Protein AF-A0A7K1EY17-F1 (afdb_monomer)

pLDDT: mean 88.87, std 12.88, range [47.72, 97.69]

Sec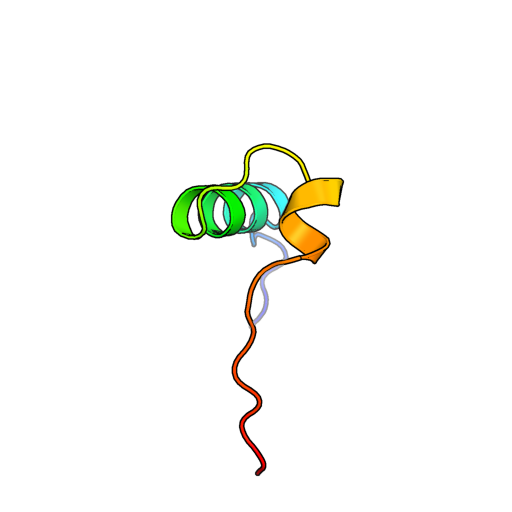ondary structure (DSSP, 8-state):
---S---HHHHHHHHHHHTT-SSHHHHTT--------

Foldseek 3Di:
DPPVPDPPVVVVCVVCVVQVHDDPVVVVPGDDDDDDD

Mean predicted aligned error: 5.72 Å

Structure (mmCIF, N/CA/C/O backbone):
data_AF-A0A7K1EY17-F1
#
_entry.id   AF-A0A7K1EY17-F1
#
loop_
_atom_site.group_PDB
_atom_site.id
_atom_site.type_symbol
_atom_site.label_atom_id
_atom_site.label_alt_id
_atom_site.label_comp_id
_atom_site.label_asym_id
_atom_site.label_entity_id
_atom_site.label_seq_id
_atom_site.pdbx_PDB_ins_code
_atom_site.Cartn_x
_atom_site.Cartn_y
_atom_site.Cartn_z
_atom_site.occupancy
_atom_site.B_iso_or_equiv
_atom_site.auth_seq_id
_atom_site.auth_comp_id
_atom_site.auth_asym_id
_atom_site.auth_atom_id
_atom_site.pdbx_PDB_model_num
ATOM 1 N N . THR A 1 1 ? 10.510 -8.886 -18.717 1.00 47.72 1 THR A N 1
ATOM 2 C CA . THR A 1 1 ? 11.093 -7.601 -19.157 1.00 47.72 1 THR A CA 1
ATOM 3 C C . THR A 1 1 ? 10.530 -6.492 -18.291 1.00 47.72 1 THR A C 1
ATOM 5 O O . THR A 1 1 ? 9.366 -6.147 -18.420 1.00 47.72 1 THR A O 1
ATOM 8 N N . SER A 1 2 ? 11.309 -6.000 -17.328 1.00 59.91 2 SER A N 1
ATOM 9 C CA . SER A 1 2 ? 10.971 -4.824 -16.517 1.00 59.91 2 SER A CA 1
ATOM 10 C C . SER A 1 2 ? 11.625 -3.601 -17.158 1.00 59.91 2 SER A C 1
ATOM 12 O O . SER A 1 2 ? 12.769 -3.276 -16.857 1.00 59.91 2 SER A O 1
ATOM 14 N N . ASP A 1 3 ? 10.903 -2.968 -18.075 1.00 62.41 3 ASP A N 1
ATOM 15 C CA . ASP A 1 3 ? 11.318 -1.839 -18.929 1.00 62.41 3 ASP A CA 1
ATOM 16 C C . ASP A 1 3 ? 11.568 -0.511 -18.166 1.00 62.41 3 ASP A C 1
ATOM 18 O O . ASP A 1 3 ? 11.495 0.575 -18.720 1.00 62.41 3 ASP A O 1
ATOM 22 N N . GLY A 1 4 ? 11.804 -0.548 -16.849 1.00 62.47 4 GLY A N 1
ATOM 23 C CA . GLY A 1 4 ? 12.076 0.650 -16.034 1.00 62.47 4 GLY A CA 1
ATOM 24 C C . GLY A 1 4 ? 10.937 1.685 -15.948 1.00 62.47 4 GLY A C 1
ATOM 25 O O . GLY A 1 4 ? 11.017 2.607 -15.145 1.00 62.47 4 GLY A O 1
ATOM 26 N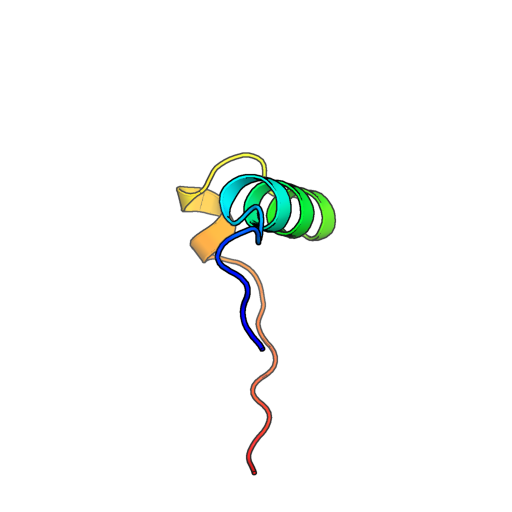 N . SER A 1 5 ? 9.856 1.518 -16.712 1.00 70.06 5 SER A N 1
ATOM 27 C CA . SER A 1 5 ? 8.725 2.443 -16.851 1.00 70.06 5 SER A CA 1
ATOM 28 C C . SER A 1 5 ? 7.596 2.215 -15.840 1.00 70.06 5 SER A C 1
ATOM 30 O O . SER A 1 5 ? 6.572 2.901 -15.874 1.00 70.06 5 SER A O 1
ATOM 32 N N . MET A 1 6 ? 7.750 1.262 -14.914 1.00 73.38 6 MET A N 1
ATOM 33 C CA . MET A 1 6 ? 6.713 0.981 -13.922 1.00 73.38 6 MET A CA 1
ATOM 34 C C . MET A 1 6 ? 6.581 2.146 -12.938 1.00 73.38 6 MET A C 1
ATOM 36 O O . MET A 1 6 ? 7.493 2.452 -12.171 1.00 73.38 6 MET A O 1
ATOM 40 N N . ASN A 1 7 ? 5.406 2.778 -12.940 1.00 86.94 7 ASN A N 1
ATOM 41 C CA . ASN A 1 7 ? 5.067 3.864 -12.029 1.00 86.94 7 ASN A CA 1
ATOM 42 C C . ASN A 1 7 ? 4.909 3.342 -10.592 1.00 86.94 7 ASN A C 1
ATOM 44 O O . ASN A 1 7 ? 3.799 3.049 -10.142 1.00 86.94 7 ASN A O 1
ATOM 48 N N . LEU A 1 8 ? 6.025 3.240 -9.872 1.00 88.56 8 LEU A N 1
ATOM 49 C CA . LEU A 1 8 ? 6.073 2.694 -8.517 1.00 88.56 8 LEU A CA 1
ATOM 50 C C . LEU A 1 8 ? 5.196 3.495 -7.541 1.00 88.56 8 LEU A C 1
ATOM 52 O O . LEU A 1 8 ? 4.426 2.918 -6.777 1.00 88.56 8 LEU A O 1
ATOM 56 N N . PHE A 1 9 ? 5.237 4.828 -7.615 1.00 91.69 9 PHE A N 1
ATOM 57 C CA . PHE A 1 9 ? 4.445 5.696 -6.737 1.00 91.69 9 PHE A CA 1
ATOM 58 C C . PHE A 1 9 ? 2.951 5.706 -7.088 1.00 91.69 9 PHE A C 1
ATOM 60 O O . PHE A 1 9 ? 2.102 5.818 -6.204 1.00 91.69 9 PHE A O 1
ATOM 67 N N . GLY A 1 10 ? 2.599 5.588 -8.368 1.00 93.25 10 GLY A N 1
ATOM 68 C CA . GLY A 1 10 ? 1.212 5.427 -8.809 1.00 93.25 10 GLY A CA 1
ATOM 69 C C . GLY A 1 10 ? 0.627 4.091 -8.365 1.00 9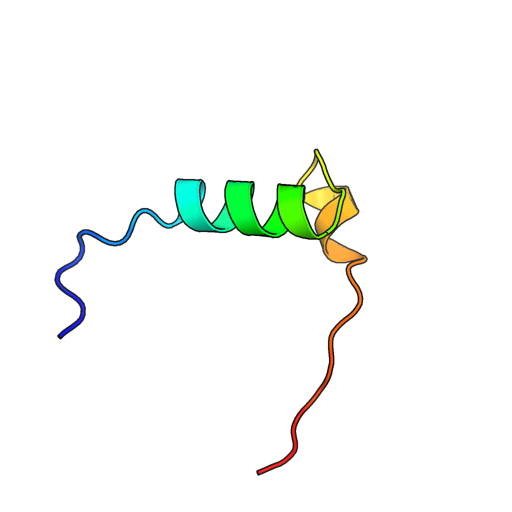3.25 10 GLY A C 1
ATOM 70 O O . GLY A 1 10 ? -0.487 4.054 -7.845 1.00 93.25 10 GLY A O 1
ATOM 71 N N . ALA A 1 11 ? 1.402 3.013 -8.499 1.00 94.00 11 ALA A N 1
ATOM 72 C CA . ALA A 1 11 ? 1.026 1.694 -8.005 1.00 94.00 11 ALA A CA 1
ATOM 73 C C . ALA A 1 11 ? 0.837 1.699 -6.481 1.00 94.00 11 ALA A C 1
ATOM 75 O O . ALA A 1 11 ? -0.184 1.211 -5.999 1.00 94.00 11 ALA A O 1
ATOM 76 N N . LEU A 1 12 ? 1.756 2.327 -5.736 1.00 94.81 12 LEU A N 1
ATOM 77 C CA . LEU A 1 12 ? 1.645 2.467 -4.283 1.00 94.81 12 LEU A CA 1
ATOM 78 C C . LEU A 1 12 ? 0.383 3.242 -3.876 1.00 94.81 12 LEU A C 1
ATOM 80 O O . LEU A 1 12 ? -0.386 2.749 -3.057 1.00 94.81 12 LEU A O 1
ATOM 84 N N . ARG A 1 13 ? 0.108 4.406 -4.487 1.00 94.94 13 ARG A N 1
ATOM 85 C CA . ARG A 1 13 ? -1.119 5.181 -4.201 1.00 94.94 13 ARG A CA 1
ATOM 86 C C . ARG A 1 13 ? -2.388 4.382 -4.477 1.00 94.94 13 ARG A C 1
ATOM 88 O O . ARG A 1 13 ? -3.339 4.454 -3.705 1.00 94.94 13 ARG A O 1
ATOM 95 N N . ARG A 1 14 ? -2.405 3.604 -5.562 1.00 95.62 14 ARG A N 1
ATOM 96 C CA . ARG A 1 14 ? -3.547 2.748 -5.900 1.00 95.62 14 ARG A CA 1
ATOM 97 C C . ARG A 1 14 ? -3.739 1.626 -4.878 1.00 95.62 14 ARG A C 1
ATOM 99 O O . ARG A 1 14 ? -4.874 1.368 -4.484 1.00 95.62 14 ARG A O 1
ATOM 106 N N . ALA A 1 15 ? -2.657 0.989 -4.431 1.00 96.31 15 ALA A N 1
ATOM 107 C CA . ALA A 1 15 ? -2.705 -0.031 -3.385 1.00 96.31 15 ALA A CA 1
ATOM 108 C C . ALA A 1 15 ? -3.225 0.546 -2.056 1.00 96.31 15 ALA A C 1
ATOM 110 O O . A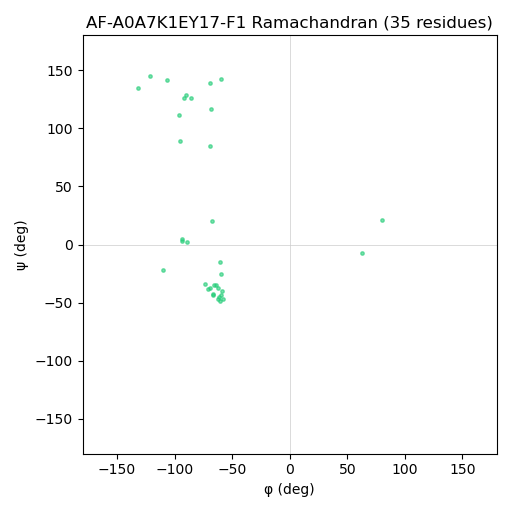LA A 1 15 ? -4.157 -0.004 -1.477 1.00 96.31 15 ALA A O 1
ATOM 111 N N . MET A 1 16 ? -2.704 1.704 -1.635 1.00 97.69 16 MET A N 1
ATOM 112 C CA . MET A 1 16 ? -3.163 2.412 -0.435 1.00 97.69 16 MET A CA 1
ATOM 113 C C . MET A 1 16 ? -4.659 2.750 -0.505 1.00 97.69 16 MET A C 1
ATOM 115 O O . MET A 1 16 ? -5.394 2.424 0.422 1.00 97.69 16 MET A O 1
ATOM 119 N N . ALA A 1 17 ? -5.134 3.297 -1.630 1.00 97.56 17 ALA A N 1
ATOM 120 C CA . ALA A 1 17 ? -6.552 3.608 -1.830 1.00 97.56 17 ALA A CA 1
ATOM 121 C C . ALA A 1 17 ? -7.450 2.359 -1.794 1.00 97.56 17 ALA A C 1
ATOM 123 O O . ALA A 1 17 ? -8.551 2.409 -1.254 1.00 97.56 17 ALA A O 1
ATOM 124 N N . THR A 1 18 ? -6.976 1.234 -2.337 1.00 97.31 18 THR A N 1
ATOM 125 C CA . THR A 1 18 ? -7.728 -0.035 -2.352 1.00 97.31 18 THR A CA 1
ATOM 126 C C . THR A 1 18 ? -7.932 -0.585 -0.940 1.00 97.31 18 THR A C 1
ATOM 128 O O . THR A 1 18 ? -8.976 -1.155 -0.643 1.00 97.31 18 THR A O 1
ATOM 131 N N . CYS A 1 19 ? -6.950 -0.383 -0.063 1.00 96.31 19 CYS A N 1
ATOM 132 C CA . CYS A 1 19 ? -6.987 -0.830 1.327 1.00 96.31 19 CYS A CA 1
ATOM 133 C C . CYS A 1 19 ? -7.509 0.245 2.302 1.00 96.31 19 CYS A C 1
ATOM 135 O O . CYS A 1 19 ? -7.532 -0.001 3.502 1.00 96.31 19 CYS A O 1
ATOM 137 N N . GLY A 1 20 ? -7.923 1.421 1.812 1.00 96.50 20 GLY A N 1
ATOM 138 C CA . GLY A 1 20 ? -8.507 2.487 2.635 1.00 96.50 20 GLY A CA 1
ATOM 139 C C . GLY A 1 20 ? -7.504 3.361 3.399 1.00 96.50 20 GLY A C 1
ATOM 140 O O . GLY A 1 20 ? -7.885 4.006 4.372 1.00 96.50 20 GLY A O 1
ATOM 141 N N . TYR A 1 21 ? -6.241 3.415 2.973 1.00 97.44 21 TYR A N 1
ATOM 142 C CA . TYR A 1 21 ? -5.195 4.209 3.624 1.00 97.44 21 TYR A CA 1
ATOM 143 C C . TYR A 1 21 ? -4.821 5.450 2.815 1.00 97.44 21 TYR A C 1
ATOM 145 O O . TYR A 1 21 ? -4.710 5.407 1.590 1.00 97.44 21 TYR A O 1
ATOM 153 N N . SER A 1 22 ? -4.576 6.553 3.523 1.00 95.00 22 SER A N 1
ATOM 154 C CA . SER A 1 22 ? -4.191 7.842 2.923 1.00 95.00 22 SER A CA 1
ATOM 155 C C . SER A 1 22 ? -2.735 8.219 3.207 1.00 95.00 22 SER A C 1
ATOM 157 O O . SER A 1 22 ? -2.142 8.981 2.446 1.00 95.00 22 SER A O 1
ATOM 159 N N . ASP A 1 23 ? -2.145 7.656 4.266 1.00 96.19 23 ASP A N 1
ATOM 160 C CA . ASP A 1 23 ? -0.768 7.903 4.686 1.00 96.19 23 ASP A CA 1
ATOM 161 C C . ASP A 1 23 ? 0.061 6.609 4.728 1.00 96.19 23 ASP A C 1
ATOM 163 O O . ASP A 1 23 ? -0.432 5.526 5.060 1.00 96.19 23 ASP A O 1
ATOM 167 N N . VAL A 1 24 ? 1.346 6.721 4.386 1.00 96.62 24 VAL A N 1
AT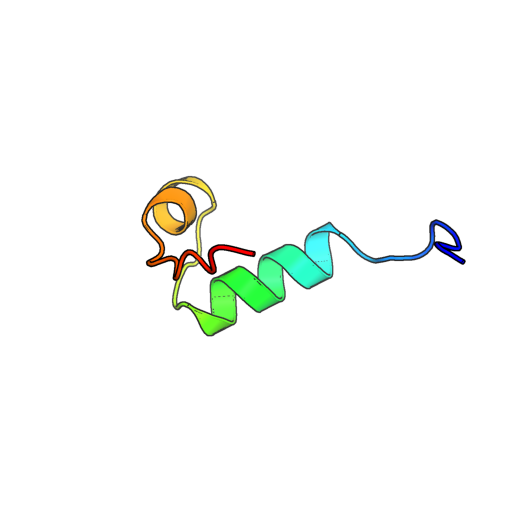OM 168 C CA . VAL A 1 24 ? 2.266 5.576 4.300 1.00 96.62 24 VAL A CA 1
ATOM 169 C C . VAL A 1 24 ? 2.476 4.925 5.665 1.00 96.62 24 VAL A C 1
ATOM 171 O O . VAL A 1 24 ? 2.628 3.706 5.744 1.00 96.62 24 VAL A O 1
ATOM 174 N N . LYS A 1 25 ? 2.481 5.701 6.754 1.00 96.88 25 LYS A N 1
ATOM 175 C CA . LYS A 1 25 ? 2.674 5.158 8.099 1.00 96.88 25 LYS A CA 1
ATOM 176 C C . LYS A 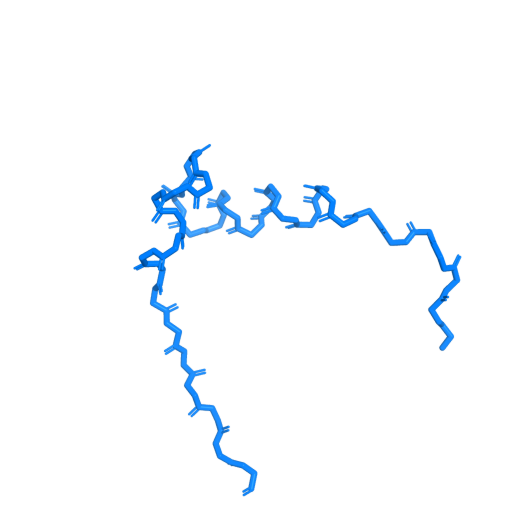1 25 ? 1.479 4.330 8.53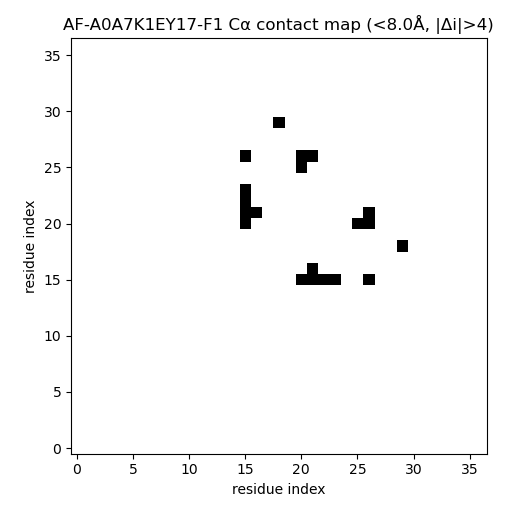9 1.00 96.88 25 LYS A C 1
ATOM 178 O O . LYS A 1 25 ? 1.665 3.302 9.188 1.00 96.88 25 LYS A O 1
ATOM 183 N N . GLU A 1 26 ? 0.274 4.747 8.178 1.00 96.62 26 GLU A N 1
ATOM 184 C CA . GLU A 1 26 ? -0.933 3.971 8.454 1.00 96.62 26 GLU A CA 1
ATOM 185 C C . GLU A 1 26 ? -1.010 2.717 7.584 1.00 96.62 26 GLU A C 1
ATOM 187 O O . GLU A 1 26 ? -1.352 1.651 8.094 1.00 96.62 26 GLU A O 1
ATOM 192 N N . PHE A 1 27 ? -0.586 2.813 6.320 1.00 97.50 27 PHE A N 1
ATOM 193 C CA . PHE A 1 27 ? -0.551 1.685 5.388 1.00 97.50 27 PHE A CA 1
ATOM 194 C C . PHE A 1 27 ? 0.336 0.524 5.864 1.00 97.50 27 PHE A C 1
ATOM 196 O O . PHE A 1 27 ? 0.074 -0.625 5.530 1.00 97.50 27 PHE A O 1
ATOM 203 N N . GLN A 1 28 ? 1.337 0.781 6.713 1.00 96.50 28 GLN A N 1
ATOM 204 C CA . GLN A 1 28 ? 2.158 -0.276 7.331 1.00 96.50 28 GLN A CA 1
ATOM 205 C C . GLN A 1 28 ? 1.351 -1.258 8.196 1.00 96.50 28 GLN A C 1
ATOM 207 O O . GLN A 1 28 ? 1.868 -2.316 8.544 1.00 96.50 28 GLN A O 1
ATOM 212 N N . ARG A 1 29 ? 0.112 -0.914 8.567 1.00 96.12 29 ARG A N 1
ATOM 213 C CA . ARG A 1 29 ? -0.790 -1.764 9.357 1.00 96.12 29 ARG A CA 1
ATOM 214 C C . ARG A 1 29 ? -1.741 -2.608 8.502 1.00 96.12 29 ARG A C 1
ATOM 216 O O . ARG A 1 29 ? -2.613 -3.255 9.070 1.00 96.12 29 ARG A O 1
ATOM 223 N N . VAL A 1 30 ? -1.615 -2.572 7.173 1.00 96.75 30 VAL A N 1
ATOM 224 C CA . VAL A 1 30 ? -2.484 -3.329 6.264 1.00 96.75 30 VAL A CA 1
ATOM 225 C C . VAL A 1 30 ? -2.391 -4.836 6.524 1.00 96.75 30 VAL A C 1
ATOM 227 O O . VAL A 1 30 ? -1.317 -5.368 6.808 1.00 96.75 30 VAL A O 1
ATOM 230 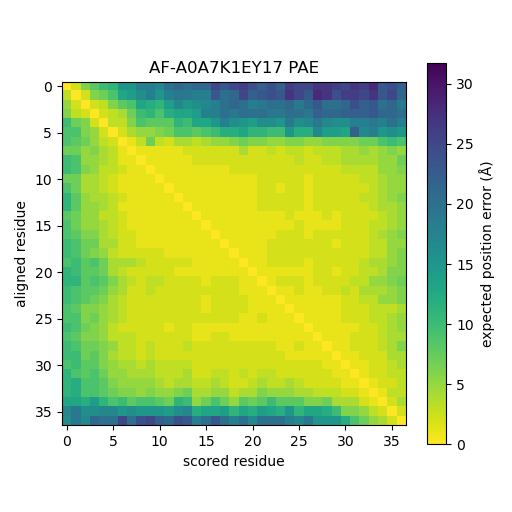N N . GLU A 1 31 ? -3.521 -5.530 6.413 1.00 95.19 31 GLU A N 1
ATOM 231 C CA . GLU A 1 31 ? -3.567 -6.987 6.516 1.00 95.19 31 GLU A CA 1
ATOM 232 C C . GLU A 1 31 ? -2.901 -7.647 5.300 1.00 95.19 31 GLU A C 1
ATOM 234 O O . GLU A 1 31 ? -3.078 -7.215 4.159 1.00 95.19 31 GLU A O 1
ATOM 239 N N . VAL A 1 32 ? -2.134 -8.716 5.539 1.00 93.81 32 VAL A N 1
ATOM 240 C CA . VAL A 1 32 ? -1.403 -9.439 4.491 1.00 93.81 32 VAL A CA 1
ATOM 241 C C . VAL A 1 32 ? -1.641 -10.940 4.623 1.00 93.81 32 VAL A C 1
ATOM 243 O O . VAL A 1 32 ? -1.538 -11.505 5.711 1.00 93.81 32 VAL A O 1
ATOM 246 N N . LEU A 1 33 ? -1.911 -11.597 3.494 1.00 94.44 33 LEU A N 1
ATOM 247 C CA . LEU A 1 33 ? -1.988 -13.054 3.393 1.00 94.44 33 LEU A CA 1
ATOM 248 C C . LEU A 1 33 ? -0.618 -13.618 2.999 1.00 94.44 33 LEU A C 1
ATOM 250 O O . LEU A 1 33 ? -0.040 -13.215 1.990 1.00 94.44 33 LEU A O 1
ATOM 254 N N . ILE A 1 34 ? -0.099 -14.567 3.781 1.00 94.75 34 ILE A N 1
ATOM 255 C CA . ILE A 1 34 ? 1.175 -15.236 3.491 1.00 94.75 34 ILE A CA 1
ATOM 256 C C . ILE A 1 34 ? 0.887 -16.558 2.777 1.00 94.75 34 ILE A C 1
ATOM 258 O O . ILE A 1 34 ? 0.386 -17.502 3.387 1.00 94.75 34 ILE A O 1
ATOM 262 N N . HIS A 1 35 ? 1.254 -16.647 1.500 1.00 91.25 35 HIS A N 1
ATOM 263 C CA . HIS A 1 35 ? 1.287 -17.918 0.780 1.00 91.25 35 HIS A CA 1
ATOM 264 C C . HIS A 1 35 ? 2.631 -18.612 1.025 1.00 91.25 35 HIS A C 1
ATOM 266 O O . HIS A 1 35 ? 3.687 -18.018 0.808 1.00 91.25 35 HIS A O 1
ATOM 272 N N . ARG A 1 36 ? 2.599 -19.866 1.490 1.00 83.75 36 ARG A N 1
ATOM 273 C CA . ARG A 1 36 ? 3.784 -20.733 1.529 1.00 83.75 36 ARG A CA 1
ATOM 274 C C . ARG A 1 36 ? 3.864 -21.499 0.209 1.00 83.75 36 ARG A C 1
ATOM 276 O O . ARG A 1 36 ? 2.855 -22.063 -0.208 1.00 83.75 36 ARG A O 1
ATOM 283 N N . ALA A 1 37 ? 5.030 -21.445 -0.431 1.00 71.94 37 ALA A N 1
ATOM 284 C CA . ALA A 1 37 ? 5.365 -22.252 -1.602 1.00 71.94 37 ALA A CA 1
ATOM 285 C C . ALA A 1 37 ? 5.758 -23.674 -1.185 1.00 71.94 37 ALA A C 1
ATOM 287 O O . ALA A 1 37 ? 6.324 -23.812 -0.074 1.00 71.94 37 ALA A O 1
#

Radius of gyration: 12.55 Å; Cα contacts (8 Å, |Δi|>4): 10; chains: 1; bounding box: 21×30×28 Å

Solvent-accessible surface area (backbone atoms only — not comparable to full-atom values): 2628 Å² total; per-residue (Å²): 138,84,84,80,72,74,58,62,68,61,52,49,53,51,52,30,55,75,74,74,35,94,48,74,78,64,45,72,71,61,89,81,86,86,83,82,132

Sequence (37 aa):
TSDGSMNLFGALRRAMATC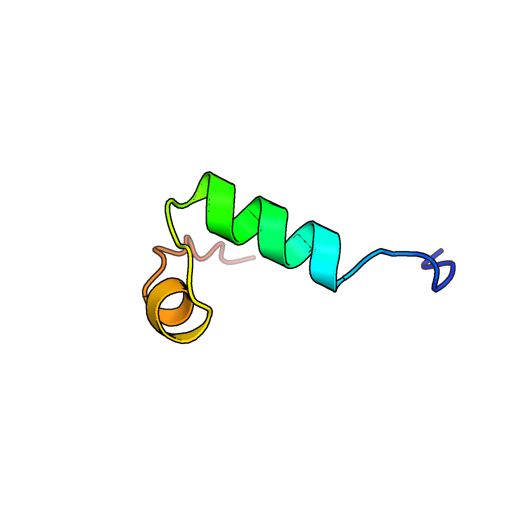GYSDVKEFQRVEVLIHRA